Protein AF-B3RTL4-F1 (afdb_monomer)

Organism: Trichoplax adhaerens (NCBI:txid10228)

pLDDT: mean 71.18, std 15.46, range [40.0, 92.69]

Radius of gyration: 48.21 Å; Cα contacts (8 Å, |Δi|>4): 6; chains: 1; bounding box: 107×53×125 Å

Secondary structure (DSSP, 8-state):
----------------HHHHHHHSSPPPSS--HHHHHTS-PPPHHHHHHHHHHHHHTTHHHHHHHHHHHHHHHHHHHHHHHHHHHHHHHHHTTSSS---------TT--TTS-HHHHHHHHHHHHHHHHHHHHHHHHHHHHT--

Sequence (144 aa):
MTFKLFFGRIAMAWVNPIAAARSSAAPPSGPTIRDYLNRPRPTWDEVKEKLGKSKEGSHSLADWEKQQEENYKEDLRRHREEVLGKSKKSKKKKVSSSSQDSDSDPDSCDSFGRDKKFICHLFIFMYMFINYFKEKEKEKEEKD

Structure (mmCIF, N/CA/C/O backbone):
data_AF-B3RTL4-F1
#
_entry.id   AF-B3RTL4-F1
#
loop_
_atom_site.group_PDB
_atom_site.id
_atom_site.type_symbol
_atom_site.label_atom_id
_atom_site.label_alt_id
_atom_site.label_comp_id
_atom_site.label_asym_id
_atom_site.label_entity_id
_atom_site.label_seq_id
_atom_site.pdbx_PDB_ins_code
_atom_site.Cartn_x
_atom_site.Cartn_y
_atom_site.Cartn_z
_atom_site.occupancy
_atom_site.B_iso_or_equiv
_atom_site.auth_seq_id
_atom_site.auth_comp_id
_atom_site.auth_asym_id
_atom_site.auth_atom_id
_atom_site.pdbx_PDB_model_num
ATOM 1 N N . MET A 1 1 ? 62.624 15.571 -65.538 1.00 41.66 1 MET A N 1
ATOM 2 C CA . MET A 1 1 ? 62.780 15.998 -64.130 1.00 41.66 1 MET A CA 1
ATOM 3 C C . MET A 1 1 ? 61.776 15.239 -63.279 1.00 41.66 1 MET A C 1
ATOM 5 O O . MET A 1 1 ? 60.578 15.434 -63.420 1.00 41.66 1 MET A O 1
ATOM 9 N N . THR A 1 2 ? 62.263 14.295 -62.481 1.00 47.97 2 THR A N 1
ATOM 10 C CA . THR A 1 2 ? 61.476 13.427 -61.597 1.00 47.97 2 THR A CA 1
ATOM 11 C C . THR A 1 2 ? 61.127 14.162 -60.303 1.00 47.97 2 THR A C 1
ATOM 13 O O . THR A 1 2 ? 61.958 14.229 -59.400 1.00 47.97 2 THR A O 1
ATOM 16 N N . PHE A 1 3 ? 59.907 14.689 -60.178 1.00 46.03 3 PHE A N 1
ATOM 17 C CA . PHE A 1 3 ? 59.393 15.153 -58.886 1.00 46.03 3 PHE A CA 1
ATOM 18 C C . PHE A 1 3 ? 58.764 13.973 -58.144 1.00 46.03 3 PHE A C 1
ATOM 20 O O . PHE A 1 3 ? 57.583 13.660 -58.277 1.00 46.03 3 PHE A O 1
ATOM 27 N N . LYS A 1 4 ? 59.603 13.265 -57.386 1.00 53.97 4 LYS A N 1
ATOM 28 C CA . LYS A 1 4 ? 59.172 12.239 -56.438 1.00 53.97 4 LYS A CA 1
ATOM 29 C C . LYS A 1 4 ? 58.544 12.973 -55.251 1.00 53.97 4 LYS A C 1
ATOM 31 O O . LYS A 1 4 ? 59.253 13.469 -54.382 1.00 53.97 4 LYS A O 1
ATOM 36 N N . LEU A 1 5 ? 57.220 13.110 -55.269 1.00 54.97 5 LEU A N 1
ATOM 37 C CA . LEU A 1 5 ? 56.438 13.677 -54.173 1.00 54.97 5 LEU A CA 1
ATOM 38 C C . LEU A 1 5 ? 56.610 12.792 -52.936 1.00 54.97 5 LEU A C 1
ATOM 40 O O . LEU A 1 5 ? 55.963 11.758 -52.783 1.00 54.97 5 LEU A O 1
ATOM 44 N N . PHE A 1 6 ? 57.523 13.202 -52.063 1.00 56.03 6 PHE A N 1
ATOM 45 C CA . PHE A 1 6 ? 57.743 12.621 -50.748 1.00 56.03 6 PHE A CA 1
ATOM 46 C C . PHE A 1 6 ? 56.642 13.116 -49.799 1.00 56.03 6 PHE A C 1
ATOM 48 O O . PHE A 1 6 ? 56.905 13.803 -48.819 1.00 56.03 6 PHE A O 1
ATOM 55 N N . PHE A 1 7 ? 55.380 12.785 -50.088 1.00 54.44 7 PHE A N 1
ATOM 56 C CA . PHE A 1 7 ? 54.303 12.910 -49.104 1.00 54.44 7 PHE A CA 1
ATOM 57 C C . PHE A 1 7 ? 54.398 11.719 -48.145 1.00 54.44 7 PHE A C 1
ATOM 59 O O . PHE A 1 7 ? 53.603 10.779 -48.151 1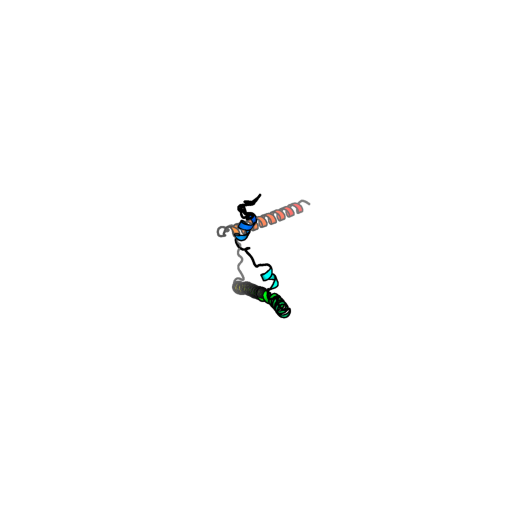.00 54.44 7 PHE A O 1
ATOM 66 N N . GLY A 1 8 ? 55.474 11.739 -47.356 1.00 54.75 8 GLY A N 1
ATOM 67 C CA . GLY A 1 8 ? 55.678 10.857 -46.226 1.00 54.75 8 GLY A CA 1
ATOM 68 C C . GLY A 1 8 ? 54.561 11.075 -45.214 1.00 54.75 8 GLY A C 1
ATOM 69 O O . GLY A 1 8 ? 54.423 12.156 -44.656 1.00 54.75 8 GLY A O 1
ATOM 70 N N . ARG A 1 9 ? 53.755 10.026 -45.047 1.00 60.16 9 ARG A N 1
ATOM 71 C CA . ARG A 1 9 ? 52.886 9.695 -43.909 1.00 60.16 9 ARG A CA 1
ATOM 72 C C . ARG A 1 9 ? 52.832 10.751 -42.798 1.00 60.16 9 ARG A C 1
ATOM 74 O O . ARG A 1 9 ? 53.637 10.724 -41.873 1.00 60.16 9 ARG A O 1
ATOM 81 N N . ILE A 1 10 ? 51.772 11.549 -42.802 1.00 56.16 10 ILE A N 1
ATOM 82 C CA . ILE A 1 10 ? 51.236 12.131 -41.568 1.00 56.16 10 ILE A CA 1
ATOM 83 C C . ILE A 1 10 ? 49.736 11.849 -41.528 1.00 56.16 10 ILE A C 1
ATOM 85 O O . ILE A 1 10 ? 48.905 12.740 -41.424 1.00 56.16 10 ILE A O 1
ATOM 89 N N . ALA A 1 11 ? 49.372 10.570 -41.612 1.00 56.22 11 ALA A N 1
ATOM 90 C CA . ALA A 1 11 ? 48.114 10.134 -41.029 1.00 56.22 11 ALA A CA 1
ATOM 91 C C . ALA A 1 11 ? 48.366 9.974 -39.525 1.00 56.22 11 ALA A C 1
ATOM 93 O O . ALA A 1 11 ? 48.447 8.862 -39.008 1.00 56.22 11 ALA A O 1
ATOM 94 N N . MET A 1 12 ? 48.558 11.101 -38.829 1.00 55.81 12 MET A N 1
ATOM 95 C CA . MET A 1 12 ? 48.234 11.145 -37.409 1.00 55.81 12 MET A CA 1
ATOM 96 C C . MET A 1 12 ? 46.776 10.734 -37.367 1.00 55.81 12 MET A C 1
ATO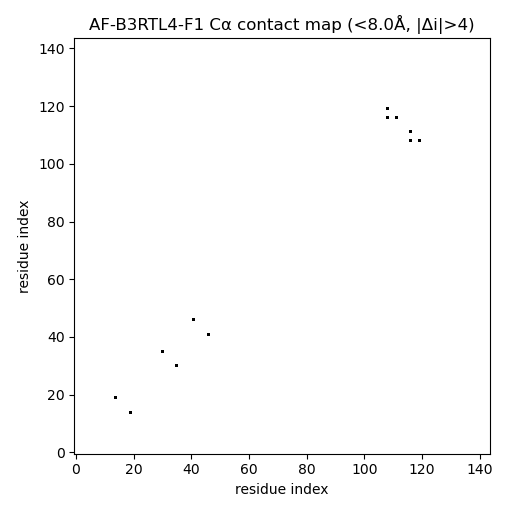M 98 O O . MET A 1 12 ? 45.930 11.454 -37.899 1.00 55.81 12 MET A O 1
ATOM 102 N N . ALA A 1 13 ? 46.503 9.526 -36.879 1.00 62.19 13 ALA A N 1
ATOM 103 C CA . ALA A 1 13 ? 45.145 9.065 -36.703 1.00 62.19 13 ALA A CA 1
ATOM 104 C C . ALA A 1 13 ? 44.470 10.116 -35.823 1.00 62.19 13 ALA A C 1
ATOM 106 O O . ALA A 1 13 ? 44.732 10.190 -34.623 1.00 62.19 13 ALA A O 1
ATOM 107 N N . TRP A 1 14 ? 43.681 10.991 -36.449 1.00 63.91 14 TRP A N 1
ATOM 108 C CA . TRP A 1 14 ? 42.862 11.990 -35.784 1.00 63.91 14 TRP A CA 1
ATOM 109 C C . TRP A 1 14 ? 41.724 11.218 -35.131 1.00 63.91 14 TRP A C 1
ATOM 111 O O . TRP A 1 14 ? 40.585 11.185 -35.592 1.00 63.91 14 TRP A O 1
ATOM 121 N N . VAL A 1 15 ? 42.080 10.454 -34.105 1.00 73.69 15 VAL A N 1
ATOM 122 C CA . VAL A 1 15 ? 41.127 9.742 -33.287 1.00 73.69 15 VAL A CA 1
ATOM 123 C C . VAL A 1 15 ? 40.480 10.826 -32.457 1.00 73.69 15 VAL A C 1
ATOM 125 O O . VAL A 1 15 ? 41.109 11.411 -31.580 1.00 73.69 15 VAL A O 1
ATOM 128 N N . ASN A 1 16 ? 39.232 11.141 -32.789 1.00 80.81 16 ASN A N 1
ATOM 129 C CA . ASN A 1 16 ? 38.449 12.080 -32.011 1.00 80.81 16 ASN A CA 1
ATOM 130 C C . ASN A 1 16 ? 38.429 11.580 -30.551 1.00 80.81 16 ASN A C 1
ATOM 132 O O . ASN A 1 16 ? 37.868 10.506 -30.304 1.00 80.81 16 ASN A O 1
ATOM 136 N N . PRO A 1 17 ? 39.011 12.313 -29.584 1.00 80.94 17 PRO A N 1
ATOM 137 C CA . PRO A 1 17 ? 39.099 11.854 -28.199 1.00 80.94 17 PRO A CA 1
ATOM 138 C C . PRO A 1 17 ? 37.710 11.634 -27.591 1.00 80.94 17 PRO A C 1
ATOM 140 O O . PRO A 1 17 ? 37.537 10.754 -26.755 1.00 80.94 17 PRO A O 1
ATOM 143 N N . ILE A 1 18 ? 36.691 12.353 -28.080 1.00 75.56 18 ILE A N 1
ATOM 144 C CA . ILE A 1 18 ? 35.290 12.153 -27.696 1.00 75.56 18 ILE A CA 1
ATOM 145 C C . ILE A 1 18 ? 34.776 10.798 -28.207 1.00 75.56 18 ILE A C 1
ATOM 147 O O . ILE A 1 18 ? 34.040 10.115 -27.500 1.00 75.56 18 ILE A O 1
ATOM 151 N N . ALA A 1 19 ? 35.166 10.372 -29.412 1.00 79.25 19 ALA A N 1
ATOM 152 C CA . ALA A 1 19 ? 34.798 9.059 -29.943 1.00 79.25 19 ALA A CA 1
ATOM 153 C C . ALA A 1 19 ? 35.523 7.924 -29.200 1.00 79.25 19 ALA A C 1
ATOM 155 O O . ALA A 1 19 ? 34.888 6.932 -28.847 1.00 79.25 19 ALA A O 1
ATOM 156 N N . ALA A 1 20 ? 36.812 8.101 -28.891 1.00 81.06 20 ALA A N 1
ATOM 157 C CA . ALA A 1 20 ? 37.583 7.143 -28.098 1.00 81.06 20 ALA A CA 1
ATOM 158 C C . ALA A 1 20 ? 37.009 6.989 -26.679 1.00 81.06 20 ALA A C 1
ATOM 160 O O . ALA A 1 20 ? 36.730 5.870 -26.253 1.00 81.06 20 ALA A O 1
ATOM 161 N N . ALA A 1 21 ? 36.719 8.101 -25.996 1.00 78.25 21 ALA A N 1
ATOM 162 C CA . ALA A 1 21 ? 36.124 8.093 -24.661 1.00 78.25 21 ALA A CA 1
ATOM 163 C C . ALA A 1 21 ? 34.714 7.479 -24.637 1.00 78.25 21 ALA A C 1
ATOM 165 O O . ALA A 1 21 ? 34.360 6.799 -23.682 1.00 78.25 21 ALA A O 1
ATOM 166 N N . ARG A 1 22 ? 33.904 7.674 -25.691 1.00 75.44 22 ARG A N 1
ATOM 167 C CA . ARG A 1 22 ? 32.580 7.032 -25.820 1.00 75.44 22 ARG A CA 1
ATOM 168 C C . ARG A 1 22 ? 32.676 5.538 -26.116 1.00 75.44 22 ARG A C 1
ATOM 170 O O . ARG A 1 22 ? 31.814 4.794 -25.669 1.00 75.44 22 ARG A O 1
ATOM 177 N N . SER A 1 23 ? 33.710 5.098 -26.834 1.00 76.31 23 SER A N 1
ATOM 178 C CA . SER A 1 23 ? 33.964 3.669 -27.063 1.00 76.31 23 SER A CA 1
ATOM 179 C C . SER A 1 23 ? 34.487 2.946 -25.818 1.00 76.31 23 SER A C 1
ATOM 181 O O . SER A 1 23 ? 34.218 1.761 -25.653 1.00 76.31 23 SER A O 1
ATOM 183 N N . SER A 1 24 ? 35.183 3.661 -24.926 1.00 75.19 24 SER A N 1
ATOM 184 C CA . SER A 1 24 ? 35.624 3.149 -23.624 1.00 75.19 24 SER A CA 1
ATOM 185 C C . SER A 1 24 ? 34.636 3.437 -22.487 1.00 75.19 24 SER A C 1
ATOM 187 O O . SER A 1 24 ? 34.928 3.108 -21.338 1.00 75.19 24 SER A O 1
ATOM 189 N N . ALA A 1 25 ? 33.511 4.108 -22.763 1.00 76.69 25 ALA A N 1
ATOM 190 C CA . ALA A 1 25 ? 32.521 4.439 -21.747 1.00 76.69 25 ALA A CA 1
ATOM 191 C C . ALA A 1 25 ? 31.826 3.165 -21.255 1.00 76.69 25 ALA A C 1
ATOM 193 O O . ALA A 1 25 ? 31.561 2.248 -22.034 1.00 76.69 25 ALA A O 1
ATOM 194 N N . ALA A 1 26 ? 31.515 3.125 -19.957 1.00 76.31 26 ALA A N 1
ATOM 195 C CA . ALA A 1 26 ? 30.736 2.040 -19.376 1.00 76.31 26 ALA A CA 1
ATOM 196 C C . ALA A 1 26 ? 29.417 1.864 -20.156 1.00 76.31 26 ALA A C 1
ATOM 198 O O . ALA A 1 26 ? 28.803 2.868 -20.541 1.00 76.31 26 ALA A O 1
ATOM 199 N N . PRO A 1 27 ? 28.979 0.616 -20.412 1.00 78.50 27 PRO A N 1
ATOM 200 C CA . PRO A 1 27 ? 27.735 0.372 -21.128 1.00 78.50 27 PRO A CA 1
ATOM 201 C C . PRO A 1 27 ? 26.569 1.080 -20.419 1.00 78.50 27 PRO A C 1
ATOM 203 O O . PRO A 1 27 ? 26.592 1.210 -19.190 1.00 78.50 27 PRO A O 1
ATOM 206 N N . PRO A 1 28 ? 25.559 1.562 -21.169 1.00 75.88 28 PRO A N 1
ATOM 207 C CA . PRO A 1 28 ? 24.423 2.257 -20.580 1.00 75.88 28 PRO A CA 1
ATOM 208 C C . PRO A 1 28 ? 23.779 1.368 -19.515 1.00 75.88 28 PRO A C 1
ATOM 210 O O . PRO A 1 28 ? 23.415 0.224 -19.784 1.00 75.88 28 PRO A O 1
ATOM 213 N N . SER A 1 29 ? 23.661 1.896 -18.297 1.00 76.88 29 SER A N 1
ATOM 214 C CA . SER A 1 29 ? 22.992 1.202 -17.202 1.00 76.88 29 SER A CA 1
ATOM 215 C C . SER A 1 29 ? 21.489 1.231 -17.461 1.00 76.88 29 SER A C 1
ATOM 217 O O . SER A 1 29 ? 20.820 2.236 -17.222 1.00 76.88 29 SER A O 1
ATOM 2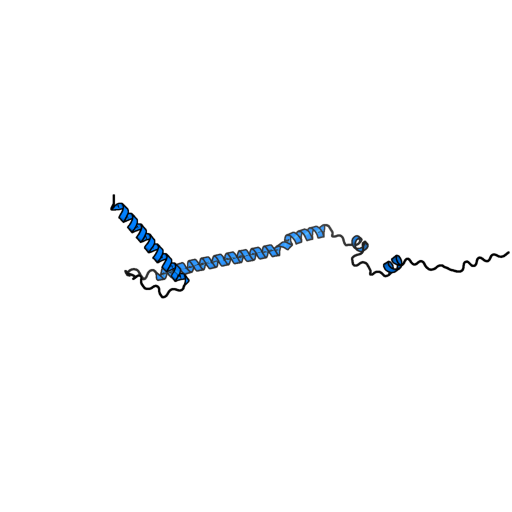19 N N . GLY A 1 30 ? 20.971 0.151 -18.041 1.00 85.62 30 GLY A N 1
ATOM 220 C CA . GLY A 1 30 ? 19.547 -0.034 -18.277 1.00 85.62 30 GLY A CA 1
ATOM 221 C C . GLY A 1 30 ? 19.247 -0.896 -19.504 1.00 85.62 30 GLY A C 1
ATOM 222 O O . GLY A 1 30 ? 20.130 -1.136 -20.328 1.00 85.62 30 GLY A O 1
ATOM 223 N N . PRO A 1 31 ? 17.993 -1.358 -19.644 1.00 85.56 31 PRO A N 1
ATOM 224 C CA . PRO A 1 31 ? 17.566 -2.099 -20.822 1.00 85.56 31 PRO A CA 1
ATOM 225 C C . PRO A 1 31 ? 17.774 -1.252 -22.078 1.00 85.56 31 PRO A C 1
ATOM 227 O O . PRO A 1 31 ? 17.372 -0.085 -22.125 1.00 85.56 31 PRO A O 1
ATOM 230 N N . THR A 1 32 ? 18.396 -1.833 -23.099 1.00 86.19 32 THR A N 1
ATOM 231 C CA . THR A 1 32 ? 18.588 -1.154 -24.380 1.00 86.19 32 THR A CA 1
ATOM 232 C C . THR A 1 32 ? 17.242 -0.909 -25.056 1.00 86.19 32 THR A C 1
ATOM 234 O O . THR A 1 32 ? 16.246 -1.578 -24.783 1.00 86.19 32 THR A O 1
ATOM 237 N N . ILE A 1 33 ? 17.191 0.038 -25.993 1.00 86.38 33 ILE A N 1
ATOM 238 C CA . ILE A 1 33 ? 15.984 0.312 -26.783 1.00 86.38 33 ILE A CA 1
ATOM 239 C C . ILE A 1 33 ? 15.436 -0.970 -27.435 1.00 86.38 33 ILE A C 1
ATOM 241 O O . ILE A 1 33 ? 14.227 -1.179 -27.486 1.00 86.38 33 ILE A O 1
ATOM 245 N N . ARG A 1 34 ? 16.323 -1.885 -27.850 1.00 88.12 34 ARG A N 1
ATOM 246 C CA . ARG A 1 34 ? 15.935 -3.189 -28.406 1.00 88.12 34 ARG A CA 1
ATOM 247 C C . ARG A 1 34 ? 15.238 -4.091 -27.387 1.00 88.12 34 ARG A C 1
ATOM 249 O O . ARG A 1 34 ? 14.327 -4.822 -27.767 1.00 88.12 34 ARG A O 1
ATOM 256 N N . ASP A 1 35 ? 15.588 -3.979 -26.111 1.00 88.00 35 ASP A N 1
ATOM 257 C CA . ASP A 1 35 ? 14.974 -4.749 -25.028 1.00 88.00 35 ASP A CA 1
ATOM 258 C C . ASP A 1 35 ? 13.532 -4.315 -24.781 1.00 88.00 35 ASP A C 1
ATOM 260 O O . ASP A 1 35 ? 12.734 -5.114 -24.309 1.00 88.00 35 ASP A O 1
ATOM 264 N N . TYR A 1 36 ? 13.167 -3.070 -25.107 1.00 85.75 36 TYR A N 1
ATOM 265 C CA . TYR A 1 36 ? 11.780 -2.602 -25.049 1.00 85.75 36 TYR A CA 1
ATOM 266 C C . TYR A 1 36 ? 10.943 -3.095 -26.228 1.00 85.75 36 TYR A C 1
ATOM 268 O O . TYR A 1 36 ? 9.765 -3.405 -26.049 1.00 85.75 36 TYR A O 1
ATOM 276 N N . LEU A 1 37 ? 11.543 -3.206 -27.415 1.00 88.44 37 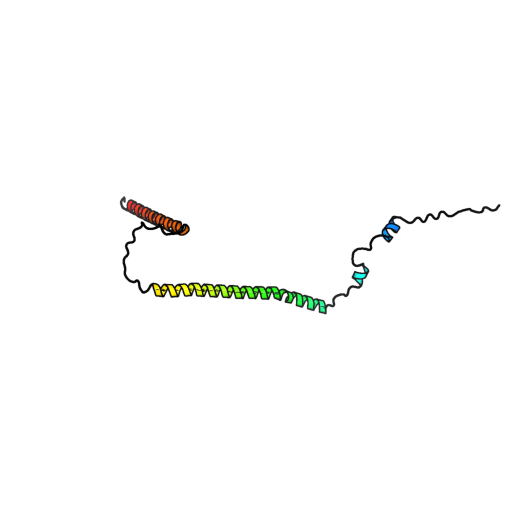LEU A N 1
ATOM 277 C CA . LEU A 1 37 ? 10.849 -3.719 -28.598 1.00 88.44 37 LEU A CA 1
ATOM 278 C C . LEU A 1 37 ? 10.557 -5.221 -28.490 1.00 88.44 37 LEU A C 1
ATOM 280 O O . LEU A 1 37 ? 9.500 -5.659 -28.938 1.00 88.44 37 LEU A O 1
ATOM 284 N N . ASN A 1 38 ? 11.456 -5.983 -27.861 1.00 89.38 38 ASN A N 1
ATOM 285 C CA . ASN A 1 38 ? 11.370 -7.442 -27.758 1.00 89.38 38 ASN A CA 1
ATOM 286 C C . ASN A 1 38 ? 10.654 -7.947 -26.495 1.00 89.38 38 ASN A C 1
ATOM 288 O O . ASN A 1 38 ? 10.709 -9.139 -26.193 1.00 89.38 38 ASN A O 1
ATOM 292 N N . ARG A 1 39 ? 9.999 -7.074 -25.720 1.00 88.31 39 ARG A N 1
ATOM 293 C CA . ARG A 1 39 ? 9.302 -7.517 -24.504 1.00 88.31 39 ARG A CA 1
ATOM 294 C C . ARG A 1 39 ? 8.137 -8.436 -24.864 1.00 88.31 39 ARG A C 1
ATOM 296 O O . ARG A 1 39 ? 7.394 -8.109 -25.795 1.00 88.31 39 ARG A O 1
ATOM 303 N N . PRO A 1 40 ? 7.901 -9.515 -24.097 1.00 84.56 40 PRO A N 1
ATOM 304 C CA . PRO A 1 40 ? 6.649 -10.243 -24.199 1.00 84.56 40 PRO A CA 1
ATOM 305 C C . PRO A 1 40 ? 5.526 -9.275 -23.819 1.00 84.56 40 PRO A C 1
ATOM 307 O O . PRO A 1 40 ? 5.421 -8.819 -22.678 1.00 84.56 40 PRO A O 1
ATOM 310 N N . ARG A 1 41 ? 4.734 -8.877 -24.815 1.00 87.25 41 ARG A N 1
ATOM 311 C CA . ARG A 1 41 ? 3.547 -8.055 -24.590 1.00 87.25 41 ARG A CA 1
ATOM 312 C C . ARG A 1 41 ? 2.520 -8.950 -23.896 1.00 87.25 41 ARG A C 1
ATOM 314 O O . ARG A 1 41 ? 2.282 -10.044 -24.404 1.00 87.25 41 ARG A O 1
ATOM 321 N N . PRO A 1 42 ? 1.927 -8.526 -22.769 1.00 82.44 42 PRO A N 1
ATOM 322 C CA . PRO A 1 42 ? 0.905 -9.327 -22.120 1.00 82.44 42 PRO A CA 1
ATOM 323 C C . PRO A 1 42 ? -0.277 -9.491 -23.072 1.00 82.44 42 PRO A C 1
ATOM 325 O O . PRO A 1 42 ? -0.703 -8.535 -23.730 1.00 82.44 42 PRO A O 1
ATOM 328 N N . THR A 1 43 ? -0.789 -10.710 -23.159 1.00 88.75 43 THR A N 1
ATOM 329 C CA . THR A 1 43 ? -1.994 -10.992 -23.934 1.00 88.75 43 THR A CA 1
ATOM 330 C C . THR A 1 43 ? -3.210 -10.384 -23.230 1.00 88.75 43 THR A C 1
ATOM 332 O O . THR A 1 43 ? -3.216 -10.182 -22.013 1.00 88.75 43 THR A O 1
ATOM 335 N N . TRP A 1 44 ? -4.263 -10.055 -23.981 1.00 84.31 44 TRP A N 1
ATOM 336 C CA . TRP A 1 44 ? -5.476 -9.459 -23.403 1.00 84.31 44 TRP A CA 1
ATOM 337 C C . TRP A 1 44 ? -6.130 -10.363 -22.343 1.00 84.31 44 TRP A C 1
ATOM 339 O O . TRP A 1 44 ? -6.766 -9.873 -21.409 1.00 84.31 44 TRP A O 1
ATOM 349 N N . ASP A 1 45 ? -5.932 -11.675 -22.450 1.00 84.56 45 ASP A N 1
ATOM 350 C CA . ASP A 1 45 ? -6.451 -12.658 -21.502 1.00 84.56 45 ASP A CA 1
ATOM 351 C C . ASP A 1 45 ? -5.701 -12.628 -20.166 1.00 84.56 45 ASP A C 1
ATOM 353 O O . ASP A 1 45 ? -6.342 -12.549 -19.119 1.00 84.56 45 ASP A O 1
ATOM 357 N N . GLU A 1 46 ? -4.371 -12.519 -20.183 1.00 82.38 46 GLU A N 1
ATOM 358 C CA . GLU A 1 46 ? -3.573 -12.303 -18.968 1.00 82.38 46 GLU A CA 1
ATOM 359 C C . GLU A 1 46 ? -3.871 -10.952 -18.305 1.00 82.38 46 GLU A C 1
ATOM 361 O O . GLU A 1 46 ? -3.842 -10.832 -17.080 1.00 82.38 46 GLU A O 1
ATOM 366 N N . VAL A 1 47 ? -4.162 -9.910 -19.093 1.00 84.56 47 VAL A N 1
ATOM 367 C CA . VAL A 1 47 ? -4.541 -8.590 -18.560 1.00 84.56 47 VAL A CA 1
ATOM 368 C C . VAL A 1 47 ? -5.887 -8.664 -17.843 1.00 84.56 47 VAL A C 1
ATOM 370 O O . VAL A 1 47 ? -6.014 -8.150 -16.733 1.00 84.56 47 VAL A O 1
ATOM 373 N N . LYS A 1 48 ? -6.882 -9.341 -18.427 1.00 83.62 48 LYS A N 1
ATOM 374 C CA . LYS A 1 48 ? -8.187 -9.557 -17.782 1.00 83.62 48 LYS A CA 1
ATOM 375 C C . LYS A 1 48 ? -8.058 -10.396 -16.517 1.00 83.62 48 LYS A C 1
ATOM 377 O O . LYS A 1 48 ? -8.662 -10.049 -15.506 1.00 83.62 48 LYS A O 1
ATOM 382 N N . GLU A 1 49 ? -7.235 -11.439 -16.547 1.00 82.06 49 GLU A N 1
ATOM 383 C CA . GLU A 1 49 ? -6.953 -12.259 -15.372 1.00 82.06 49 GLU A CA 1
ATOM 384 C C . GLU A 1 49 ? -6.256 -11.442 -14.275 1.00 82.06 49 GLU A C 1
ATOM 386 O O . GLU A 1 49 ? -6.618 -11.547 -13.110 1.00 82.06 49 GLU A O 1
ATOM 391 N N . LYS A 1 50 ? -5.317 -10.554 -14.626 1.00 76.38 50 LYS A N 1
ATOM 392 C CA . LYS A 1 50 ? -4.679 -9.634 -13.670 1.00 76.38 50 LY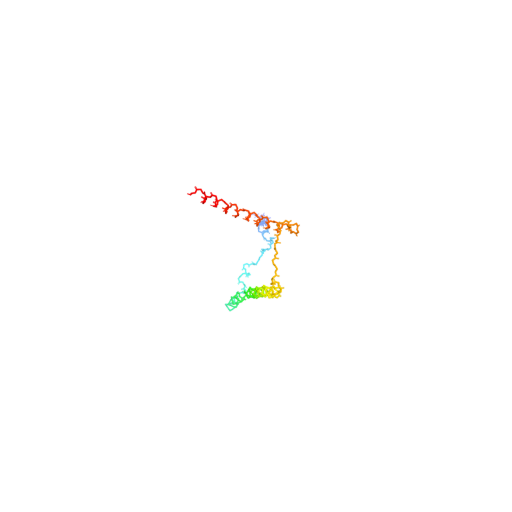S A CA 1
ATOM 393 C C . LYS A 1 50 ? -5.635 -8.584 -13.120 1.00 76.38 50 LYS A C 1
ATOM 395 O O . LYS A 1 50 ? -5.533 -8.260 -11.943 1.00 76.38 50 LYS A O 1
ATOM 400 N N . LEU A 1 51 ? -6.577 -8.071 -13.913 1.00 74.19 51 LEU A N 1
ATOM 401 C CA . LEU A 1 51 ? -7.646 -7.213 -13.393 1.00 74.19 51 LEU A CA 1
ATOM 402 C C . LEU A 1 51 ? -8.601 -7.991 -12.479 1.00 74.19 51 LEU A C 1
ATOM 404 O O . LEU A 1 51 ? -9.041 -7.437 -11.479 1.00 74.19 51 LEU A O 1
ATOM 408 N N . GLY A 1 52 ? -8.897 -9.257 -12.787 1.00 70.75 52 GLY A N 1
ATOM 409 C CA . GLY A 1 52 ? -9.659 -10.159 -11.918 1.00 70.75 52 GLY A CA 1
ATOM 410 C C . GLY A 1 52 ? -8.942 -10.393 -10.591 1.00 70.75 52 GLY A C 1
ATOM 411 O O . GLY A 1 52 ? -9.482 -10.078 -9.541 1.00 70.75 52 GLY A O 1
ATOM 412 N N . LYS A 1 53 ? -7.665 -10.776 -10.645 1.00 69.94 53 LYS A N 1
ATOM 413 C CA . LYS A 1 53 ? -6.780 -10.940 -9.484 1.00 69.94 53 LYS A CA 1
ATOM 414 C C . LYS A 1 53 ? -6.483 -9.642 -8.745 1.00 69.94 53 LYS A C 1
ATOM 416 O O . LYS A 1 53 ? -6.164 -9.696 -7.574 1.00 69.94 53 LYS A O 1
ATOM 421 N N . SER A 1 54 ? -6.553 -8.476 -9.384 1.00 61.78 54 SER A N 1
ATOM 422 C CA . SER A 1 54 ? -6.447 -7.183 -8.695 1.00 61.78 54 SER A CA 1
ATOM 423 C C . SER A 1 54 ? -7.753 -6.815 -7.999 1.00 61.78 54 SER A C 1
ATOM 425 O O . SER A 1 54 ? -7.709 -6.148 -6.971 1.00 61.78 54 SER A O 1
ATOM 427 N N . LYS A 1 55 ? -8.898 -7.241 -8.545 1.00 64.12 55 LYS A N 1
ATOM 428 C CA . LYS A 1 55 ? -10.205 -7.134 -7.886 1.00 64.12 55 LYS A CA 1
ATOM 429 C C . LYS A 1 55 ? -10.329 -8.132 -6.728 1.00 64.12 55 LYS A C 1
ATOM 431 O O . LYS A 1 55 ? -10.872 -7.778 -5.693 1.00 64.12 55 LYS A O 1
ATOM 436 N N . GLU A 1 56 ? -9.774 -9.336 -6.867 1.00 63.38 56 GLU A N 1
ATOM 437 C CA . GLU A 1 56 ? -9.680 -10.352 -5.805 1.00 63.38 56 GLU A CA 1
ATOM 438 C C . GLU A 1 56 ? -8.484 -10.137 -4.865 1.00 63.38 56 GLU A C 1
ATOM 440 O O . GLU A 1 56 ? -8.492 -10.596 -3.733 1.00 63.38 56 GLU A O 1
ATOM 445 N N . GLY A 1 57 ? -7.456 -9.394 -5.271 1.00 55.88 57 GLY A N 1
ATOM 446 C CA . GLY A 1 57 ? -6.247 -9.136 -4.478 1.00 55.88 57 GLY A CA 1
ATOM 447 C C . GLY A 1 57 ? -6.509 -8.277 -3.242 1.00 55.88 57 GLY A C 1
ATOM 448 O O . GLY A 1 57 ? -5.675 -8.210 -2.344 1.00 55.88 57 GLY A O 1
ATOM 449 N N . SER A 1 58 ? -7.692 -7.663 -3.162 1.00 56.06 58 SER A N 1
ATOM 450 C CA . SER A 1 58 ? -8.205 -6.984 -1.970 1.00 56.06 58 SER A CA 1
ATOM 451 C C . SER A 1 58 ? -8.886 -7.935 -0.970 1.00 56.06 58 SER A C 1
ATOM 453 O O . SER A 1 58 ? -9.433 -7.465 0.021 1.00 56.06 58 SER A O 1
ATOM 455 N N . HIS A 1 59 ? -8.860 -9.258 -1.182 1.00 61.97 59 HIS A N 1
ATOM 456 C CA . HIS A 1 59 ? -9.464 -10.243 -0.269 1.00 61.97 59 HIS A CA 1
ATOM 457 C C . HIS A 1 59 ? -8.801 -10.237 1.119 1.00 61.97 59 HIS A C 1
ATOM 459 O O . HIS A 1 59 ? -9.479 -10.391 2.125 1.00 61.97 59 HIS A O 1
ATOM 465 N N . SER A 1 60 ? -7.496 -9.938 1.196 1.00 67.38 60 SER A N 1
ATOM 466 C CA . SER A 1 60 ? -6.780 -9.786 2.473 1.00 67.38 60 SER A CA 1
ATOM 467 C C . SER A 1 60 ? -7.315 -8.639 3.334 1.00 67.38 60 SER A C 1
ATOM 469 O O . SER A 1 60 ? -7.214 -8.718 4.557 1.00 67.38 60 SER A O 1
ATOM 471 N N . LEU A 1 61 ? -7.835 -7.571 2.720 1.00 65.69 61 LEU A N 1
ATOM 472 C CA . LEU A 1 61 ? -8.420 -6.454 3.460 1.00 65.69 61 LEU A CA 1
ATOM 473 C C . LEU A 1 61 ? -9.825 -6.828 3.942 1.00 65.69 61 LEU A C 1
ATOM 475 O O . LEU A 1 61 ? -10.141 -6.615 5.105 1.00 65.69 61 LEU A O 1
ATOM 479 N N . ALA A 1 62 ? -10.616 -7.469 3.078 1.00 76.56 62 ALA A N 1
ATOM 480 C CA . ALA A 1 62 ? -11.965 -7.928 3.399 1.00 76.56 62 ALA A CA 1
ATOM 481 C C . ALA A 1 62 ? -11.982 -9.000 4.510 1.00 76.56 62 ALA A C 1
ATOM 483 O O . ALA A 1 62 ? -12.816 -8.942 5.413 1.00 76.56 62 ALA A O 1
ATOM 484 N N . ASP A 1 63 ? -11.037 -9.946 4.494 1.00 78.06 63 ASP A N 1
ATOM 485 C CA . ASP A 1 63 ? -10.878 -10.944 5.560 1.00 78.06 63 ASP A CA 1
ATOM 486 C C . ASP A 1 63 ? -10.464 -10.303 6.890 1.00 78.06 63 ASP A C 1
ATOM 488 O O . ASP A 1 63 ? -10.951 -10.696 7.952 1.00 78.06 63 ASP A O 1
ATOM 492 N N . TRP A 1 64 ? -9.579 -9.300 6.844 1.00 77.62 64 TRP A N 1
ATOM 493 C CA . TRP A 1 64 ? -9.158 -8.565 8.034 1.00 77.62 64 TRP A CA 1
ATOM 494 C C . TRP A 1 64 ? -10.307 -7.730 8.609 1.00 77.62 64 TRP A C 1
ATOM 496 O O . TRP A 1 64 ? -10.554 -7.789 9.811 1.00 77.62 64 TRP A O 1
ATOM 506 N N . GLU A 1 65 ? -11.057 -7.018 7.765 1.00 78.25 65 GLU A N 1
ATOM 507 C CA . GLU A 1 65 ? -12.252 -6.261 8.160 1.00 78.25 65 GLU A CA 1
ATOM 508 C C . GLU A 1 65 ? -13.290 -7.168 8.831 1.00 78.25 65 GLU A C 1
ATOM 510 O O . GLU A 1 65 ? -13.787 -6.846 9.911 1.00 78.25 65 GLU A O 1
ATOM 515 N N . LYS A 1 66 ? -13.542 -8.351 8.260 1.00 82.81 66 LYS A N 1
ATOM 516 C CA . LYS A 1 66 ? -14.451 -9.344 8.839 1.00 82.81 66 LYS A CA 1
ATOM 517 C C . LYS A 1 66 ? -13.953 -9.882 10.185 1.00 82.81 66 LYS A C 1
ATOM 519 O O . LYS A 1 66 ? -14.736 -9.993 11.127 1.00 82.81 66 LYS A O 1
ATOM 524 N N . GLN A 1 67 ? -12.657 -10.178 10.310 1.00 86.94 67 GLN A N 1
ATOM 525 C CA . GLN A 1 67 ? -12.065 -10.630 11.574 1.00 86.94 67 GLN A CA 1
ATOM 526 C C . GLN A 1 67 ? -12.188 -9.563 12.672 1.00 86.94 67 GLN A C 1
ATOM 528 O O . GLN A 1 67 ? -12.482 -9.885 13.824 1.00 86.94 67 GLN A O 1
ATOM 533 N N . GLN A 1 68 ? -11.995 -8.287 12.330 1.00 87.25 68 GLN A N 1
ATOM 534 C CA . GLN A 1 68 ? -12.193 -7.195 13.280 1.00 87.25 68 GLN A CA 1
ATOM 535 C C . GLN A 1 68 ? -13.664 -7.058 13.679 1.00 87.25 68 GLN A C 1
ATOM 537 O O . GLN A 1 68 ? -13.960 -6.916 14.864 1.00 87.25 68 GLN A O 1
ATOM 542 N N . GLU A 1 69 ? -14.594 -7.152 12.729 1.00 86.94 69 GLU A N 1
ATOM 543 C CA . GLU A 1 69 ? -16.031 -7.092 13.009 1.00 86.94 69 GLU A CA 1
ATOM 54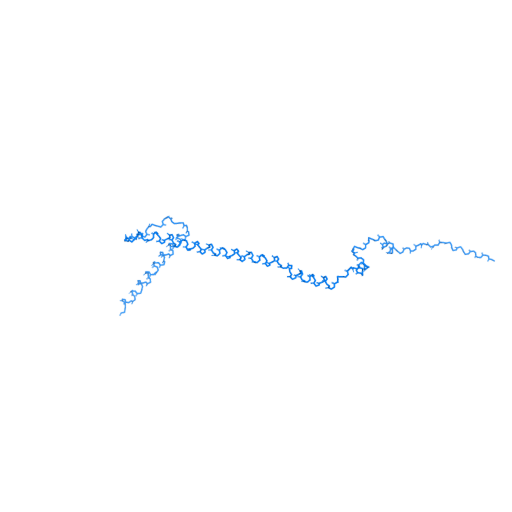4 C C . GLU A 1 69 ? -16.479 -8.201 13.975 1.00 86.94 69 GLU A C 1
ATOM 546 O O . GLU A 1 69 ? -17.206 -7.945 14.942 1.00 86.94 69 GLU A O 1
ATOM 551 N N . GLU A 1 70 ? -16.005 -9.428 13.757 1.00 89.00 70 GLU A N 1
ATOM 552 C CA . GLU A 1 70 ? -16.281 -10.570 14.629 1.00 89.00 70 GLU A CA 1
ATOM 553 C C . GLU A 1 70 ? -15.725 -10.353 16.047 1.00 89.00 70 GLU A C 1
ATOM 555 O O . GLU A 1 70 ? -16.456 -10.558 17.024 1.00 89.00 70 GLU A O 1
ATOM 560 N N . ASN A 1 71 ? -14.494 -9.846 16.170 1.00 88.75 71 ASN A N 1
ATOM 561 C CA . ASN A 1 71 ? -13.875 -9.523 17.460 1.00 88.75 71 ASN A CA 1
ATOM 562 C C . ASN A 1 71 ? -14.647 -8.425 18.212 1.00 88.75 71 ASN A C 1
ATOM 564 O O . ASN A 1 71 ? -14.975 -8.586 19.388 1.00 88.75 71 ASN A O 1
ATOM 568 N N . TYR A 1 72 ? -15.019 -7.337 17.531 1.00 91.06 72 TYR A N 1
ATOM 569 C CA . TYR A 1 72 ? -15.806 -6.250 18.126 1.00 91.06 72 TYR A CA 1
ATOM 570 C C . TYR A 1 72 ? -17.178 -6.730 18.606 1.00 91.06 72 TYR A C 1
ATOM 572 O O . TYR A 1 72 ? -17.654 -6.337 19.677 1.00 91.06 72 TYR A O 1
ATOM 580 N N . LYS A 1 73 ? -17.828 -7.602 17.830 1.00 92.69 73 LYS A N 1
ATOM 581 C CA . LYS A 1 73 ? -19.111 -8.204 18.200 1.00 92.69 73 LYS A CA 1
ATOM 582 C C . LYS A 1 73 ? -18.973 -9.105 19.424 1.00 92.69 73 LYS A C 1
ATOM 584 O O . LYS A 1 73 ? -19.861 -9.099 20.285 1.00 92.69 73 LYS A O 1
ATOM 589 N N . GLU A 1 74 ? -17.882 -9.859 19.519 1.00 92.12 74 GLU A N 1
ATOM 590 C CA . GLU A 1 74 ? -17.598 -10.692 20.682 1.00 92.12 74 GLU A CA 1
ATOM 591 C C . GLU A 1 74 ? -17.335 -9.851 21.939 1.00 92.12 74 GLU A C 1
ATOM 593 O O . GLU A 1 74 ? -17.921 -10.137 22.986 1.00 92.12 74 GLU A O 1
ATOM 598 N N . ASP A 1 75 ? -16.548 -8.782 21.840 1.00 89.75 75 ASP A N 1
ATOM 599 C CA . ASP A 1 75 ? -16.261 -7.895 22.971 1.00 89.75 75 ASP A CA 1
ATOM 600 C C . ASP A 1 75 ? -17.514 -7.155 23.459 1.00 89.75 75 ASP A C 1
ATOM 602 O O . ASP A 1 75 ? -17.782 -7.099 24.663 1.00 89.75 75 ASP A O 1
ATOM 606 N N . LEU A 1 76 ? -18.368 -6.685 22.542 1.00 90.25 76 LEU A N 1
ATOM 607 C CA . LEU A 1 76 ? -19.684 -6.132 22.882 1.00 90.25 76 LEU A CA 1
ATOM 608 C C . LEU A 1 76 ? -20.574 -7.157 23.595 1.00 90.25 76 LEU A C 1
ATOM 610 O O . LEU A 1 76 ? -21.299 -6.804 24.531 1.00 90.25 76 LEU A O 1
ATOM 614 N N . ARG A 1 77 ? -20.538 -8.426 23.168 1.00 87.19 77 ARG A N 1
ATOM 615 C CA . ARG A 1 77 ? -21.281 -9.513 23.820 1.00 87.19 77 ARG A CA 1
ATOM 616 C C . ARG A 1 77 ? -20.746 -9.770 25.231 1.00 87.19 77 ARG A C 1
ATOM 618 O O . ARG A 1 77 ? -21.544 -9.778 26.166 1.00 87.19 77 ARG A O 1
ATOM 625 N N . ARG A 1 78 ? -19.427 -9.908 25.401 1.00 89.62 78 ARG A N 1
ATOM 626 C CA . ARG A 1 78 ? -18.776 -10.108 26.710 1.00 89.62 78 ARG A CA 1
ATOM 627 C C . ARG A 1 78 ? -19.096 -8.966 27.674 1.00 89.62 78 ARG A C 1
ATOM 629 O O . ARG A 1 78 ? -19.500 -9.216 28.805 1.00 89.62 78 ARG A O 1
ATOM 636 N N . HIS A 1 79 ? -19.017 -7.719 27.212 1.00 91.69 79 HIS A N 1
ATOM 637 C CA . HIS A 1 79 ? -19.337 -6.552 28.032 1.00 91.69 79 HIS A CA 1
ATOM 638 C C . HIS A 1 79 ? -20.817 -6.521 28.452 1.00 91.69 79 HIS A C 1
ATOM 640 O O . HIS A 1 79 ? -21.140 -6.244 29.609 1.00 91.69 79 HIS A O 1
ATOM 646 N N . ARG A 1 80 ? -21.742 -6.873 27.544 1.00 90.44 80 ARG A N 1
ATOM 647 C CA . ARG A 1 80 ? -23.174 -7.011 27.872 1.00 90.44 80 ARG A CA 1
ATOM 648 C C . ARG A 1 80 ? -23.415 -8.087 28.929 1.00 90.44 80 ARG A C 1
ATOM 650 O O . ARG A 1 80 ? -24.172 -7.851 29.871 1.00 90.44 80 ARG A O 1
ATOM 657 N N . GLU A 1 81 ? -22.776 -9.245 28.799 1.00 84.31 81 GLU A N 1
ATOM 658 C CA . GLU A 1 81 ? -22.881 -10.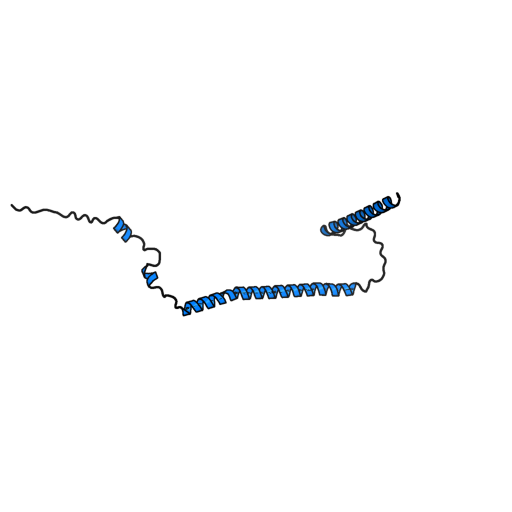333 29.775 1.00 84.31 81 GLU A CA 1
ATOM 659 C C . GLU A 1 81 ? -22.286 -9.956 31.133 1.00 84.31 81 GLU A C 1
ATOM 661 O O . GLU A 1 81 ? -22.884 -10.261 32.164 1.00 84.31 81 GLU A O 1
ATOM 666 N N . GLU A 1 82 ? -21.168 -9.234 31.164 1.00 86.12 82 GLU A N 1
ATOM 667 C CA . GLU A 1 82 ? -20.549 -8.768 32.403 1.00 86.12 82 GLU A CA 1
ATOM 668 C C . GLU A 1 82 ? -21.441 -7.756 33.141 1.00 86.12 82 GLU A C 1
ATOM 670 O O . GLU A 1 82 ? -21.672 -7.885 34.348 1.00 86.12 82 GLU A O 1
ATOM 675 N N . VAL A 1 83 ? -22.004 -6.777 32.426 1.00 82.38 83 VAL A N 1
ATOM 676 C CA . VAL A 1 83 ? -22.938 -5.784 32.987 1.00 82.38 83 VAL A CA 1
ATOM 677 C C . VAL A 1 83 ? -24.207 -6.464 33.518 1.00 82.38 83 VAL A C 1
ATOM 679 O O . VAL A 1 83 ? -24.637 -6.205 34.649 1.00 82.38 83 VAL A O 1
ATOM 682 N N . LEU A 1 84 ? -24.786 -7.397 32.755 1.00 72.94 84 LEU A N 1
ATOM 683 C CA . LEU A 1 84 ? -25.966 -8.155 33.181 1.00 72.94 84 LEU A CA 1
ATOM 684 C C . LEU A 1 84 ? -25.650 -9.126 34.332 1.00 72.94 84 LEU A C 1
ATOM 686 O O . LEU A 1 84 ? -26.460 -9.264 35.253 1.00 72.94 84 LEU A O 1
ATOM 690 N N . GLY A 1 85 ? -24.474 -9.751 34.346 1.00 72.44 85 GLY A N 1
ATOM 691 C CA . GLY A 1 85 ? -24.002 -10.631 35.418 1.00 72.44 85 GLY A CA 1
ATOM 692 C C . GLY A 1 85 ? -23.790 -9.888 36.740 1.00 72.44 85 GLY A C 1
ATOM 693 O O . GLY A 1 85 ? -24.231 -10.353 37.797 1.00 72.44 85 GLY A O 1
ATOM 694 N N . LYS A 1 86 ? -23.219 -8.677 36.682 1.00 63.19 86 LYS A N 1
ATOM 695 C CA . LYS A 1 86 ? -23.097 -7.762 37.831 1.00 63.19 86 LYS A CA 1
ATOM 696 C C . LYS A 1 86 ? -24.471 -7.365 38.389 1.00 63.19 86 LYS A C 1
ATOM 698 O O . LYS A 1 86 ? -24.637 -7.317 39.609 1.00 63.19 86 LYS A O 1
ATOM 703 N N . SER A 1 87 ? -25.479 -7.174 37.530 1.00 57.47 87 SER A N 1
ATOM 704 C CA . SER A 1 87 ? -26.851 -6.826 37.948 1.00 57.47 87 SER A CA 1
ATOM 705 C C . SER A 1 87 ? -27.602 -7.962 38.669 1.00 57.47 87 SER A C 1
ATOM 707 O O . SER A 1 87 ? -28.400 -7.713 39.575 1.00 57.47 87 SER A O 1
ATOM 709 N N . LYS A 1 88 ? -27.327 -9.228 38.319 1.00 57.44 88 LYS A N 1
ATOM 710 C CA . LYS A 1 88 ? -27.948 -10.398 38.970 1.00 57.44 88 LYS A CA 1
ATOM 711 C C . LYS A 1 88 ? -27.321 -10.699 40.335 1.00 57.44 88 LYS A C 1
ATOM 713 O O . LYS A 1 88 ? -28.037 -11.055 41.272 1.00 57.44 88 LYS A O 1
ATOM 718 N N . LYS A 1 89 ? -26.004 -10.507 40.489 1.00 53.75 89 LYS A N 1
ATOM 719 C CA . LYS A 1 89 ? -25.299 -10.727 41.768 1.00 53.75 89 LYS A CA 1
ATOM 720 C C . LYS A 1 89 ? -25.594 -9.636 42.807 1.00 53.75 89 LYS A C 1
ATOM 722 O O . LYS A 1 89 ? -25.614 -9.933 44.000 1.00 53.75 89 LYS A O 1
ATOM 727 N N . SER A 1 90 ? -25.888 -8.408 42.375 1.00 51.72 90 SER A N 1
ATOM 728 C CA . SER A 1 90 ? -26.281 -7.306 43.267 1.00 51.72 90 SER A CA 1
ATOM 729 C C . SER A 1 90 ? -27.735 -7.400 43.752 1.00 51.72 90 SER A C 1
ATOM 731 O O . SER A 1 90 ? -28.010 -7.037 44.894 1.00 51.72 90 SER A O 1
ATOM 733 N N . LYS A 1 91 ? -28.658 -7.968 42.958 1.00 51.91 91 LYS A N 1
ATOM 734 C CA . LYS A 1 91 ? -30.051 -8.200 43.392 1.00 51.91 91 LYS A CA 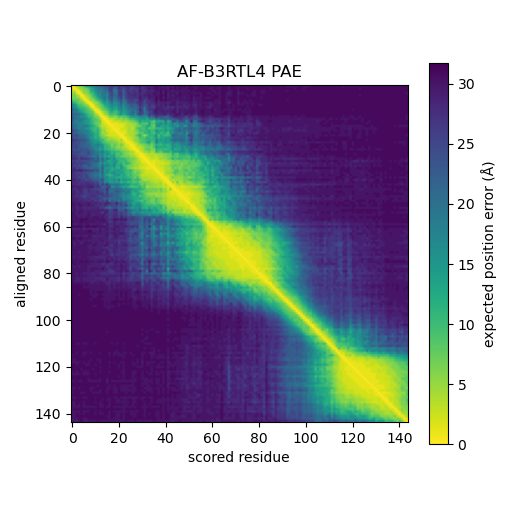1
ATOM 735 C C . LYS A 1 91 ? -30.182 -9.259 44.490 1.00 51.91 91 LYS A C 1
ATOM 737 O O . LYS A 1 91 ? -30.988 -9.070 45.389 1.00 51.91 91 LYS A O 1
ATOM 742 N N . LYS A 1 92 ? -29.358 -10.315 44.505 1.00 45.50 92 LYS A N 1
ATOM 743 C CA . LYS A 1 92 ? -29.409 -11.341 45.572 1.00 45.50 92 LYS A CA 1
ATOM 744 C C . LYS A 1 92 ? -28.854 -10.862 46.926 1.00 45.50 92 LYS A C 1
ATOM 746 O O . LYS A 1 92 ? -29.171 -11.465 47.942 1.00 45.50 92 LYS A O 1
ATOM 751 N N . LYS A 1 93 ? -28.076 -9.770 46.964 1.00 46.00 93 LYS A N 1
ATOM 752 C CA . LYS A 1 93 ? -27.588 -9.150 48.214 1.00 46.00 93 LYS A CA 1
ATOM 753 C C . LYS A 1 93 ? -28.478 -8.024 48.762 1.00 46.00 93 LYS A C 1
ATOM 755 O O . LYS A 1 93 ? -28.258 -7.610 49.889 1.00 46.00 93 LYS A O 1
ATOM 760 N N . LYS A 1 94 ? -29.462 -7.525 48.000 1.00 47.50 94 LYS A N 1
ATOM 761 C CA . LYS A 1 94 ? -30.340 -6.413 48.429 1.00 47.50 94 LYS A CA 1
ATOM 762 C C . LYS A 1 94 ? -31.676 -6.840 49.051 1.00 47.50 94 LYS A C 1
ATOM 764 O O . LYS A 1 94 ? -32.404 -5.980 49.522 1.00 47.50 94 LYS A O 1
ATOM 769 N N . VAL A 1 95 ? -32.010 -8.133 49.064 1.00 44.81 95 VAL A N 1
ATOM 770 C CA . VAL A 1 95 ? -33.302 -8.618 49.603 1.00 44.81 95 VAL A CA 1
ATOM 771 C C . VAL A 1 95 ? -33.209 -9.019 51.088 1.00 44.81 95 VAL A C 1
ATOM 773 O O . VAL A 1 95 ? -34.225 -9.307 51.702 1.00 44.81 95 VAL A O 1
ATOM 776 N N . SER A 1 96 ? -32.020 -8.996 51.705 1.00 41.03 96 SER A N 1
ATOM 777 C CA . SER A 1 96 ? -31.831 -9.365 53.122 1.00 41.03 96 SER A CA 1
ATOM 778 C C . SER A 1 96 ? -31.560 -8.190 54.070 1.00 41.03 96 SER A C 1
ATOM 780 O O . SER A 1 96 ? -31.116 -8.421 55.186 1.00 41.03 96 SER A O 1
ATOM 782 N N . SER A 1 97 ? -31.783 -6.942 53.653 1.00 42.38 97 SER A N 1
ATOM 783 C CA . SER A 1 97 ? -31.605 -5.764 54.521 1.00 42.38 97 SER A CA 1
ATOM 784 C C . SER A 1 97 ? -32.766 -4.777 54.382 1.00 42.38 97 SER A C 1
ATOM 786 O O . SER A 1 97 ? -32.566 -3.569 54.273 1.00 42.38 97 SER A O 1
ATOM 788 N N . SER A 1 98 ? -33.992 -5.305 54.325 1.00 48.34 98 SER A N 1
ATOM 789 C CA . SER A 1 98 ? -35.160 -4.526 54.724 1.00 48.34 98 SER A CA 1
ATOM 790 C C . SER A 1 98 ? -35.068 -4.328 56.232 1.00 48.34 98 SER A C 1
ATOM 792 O O . SER A 1 98 ? -34.948 -5.316 56.954 1.00 48.34 98 SER A O 1
ATOM 794 N N . SER A 1 99 ? -35.173 -3.068 56.653 1.00 48.09 99 SER A N 1
ATOM 795 C CA . SER A 1 99 ? -35.264 -2.597 58.039 1.00 48.09 99 SER A CA 1
ATOM 796 C C . SER A 1 99 ? -33.923 -2.405 58.747 1.00 48.09 99 SER A C 1
ATOM 798 O O . SER A 1 99 ? -33.444 -3.301 59.431 1.00 48.09 99 SER A O 1
ATOM 800 N N . GLN A 1 100 ? -33.362 -1.200 58.629 1.00 40.00 100 GLN A N 1
ATOM 801 C CA . GLN A 1 100 ? -32.759 -0.491 59.760 1.00 40.00 100 GLN A CA 1
ATOM 802 C C . GLN A 1 100 ? -32.528 0.967 59.358 1.00 40.00 100 GLN A C 1
ATOM 804 O O . GLN A 1 100 ? -31.743 1.257 58.457 1.00 40.00 100 GLN A O 1
ATOM 809 N N . ASP A 1 101 ? -33.268 1.862 60.015 1.00 47.03 101 ASP A N 1
ATOM 810 C CA . ASP A 1 101 ? -32.894 3.260 60.189 1.00 47.03 101 ASP A CA 1
ATOM 811 C C . ASP A 1 101 ? -31.413 3.342 60.573 1.00 47.03 101 ASP A C 1
ATOM 813 O O . ASP A 1 101 ? -30.913 2.567 61.394 1.00 47.03 101 ASP A O 1
ATOM 817 N N . SER A 1 102 ? -30.678 4.235 59.926 1.00 43.03 102 SER A N 1
ATOM 818 C CA . SER A 1 102 ? -29.297 4.540 60.284 1.00 43.03 102 SER A CA 1
ATOM 819 C C . SER A 1 102 ? -29.069 6.013 60.009 1.00 43.03 102 SER A C 1
ATOM 821 O O . SER A 1 102 ? -28.607 6.399 58.932 1.00 43.03 102 SER A O 1
ATOM 823 N N . ASP A 1 103 ? -29.429 6.819 61.005 1.00 47.59 103 ASP A N 1
ATOM 824 C CA . ASP A 1 103 ? -28.806 8.110 61.264 1.00 47.59 103 ASP A CA 1
ATOM 825 C C . ASP A 1 103 ? -27.299 7.968 61.019 1.00 47.59 103 ASP A C 1
ATOM 827 O O . ASP A 1 103 ? -26.622 7.174 61.672 1.00 47.59 103 ASP A O 1
ATOM 831 N N . SER A 1 104 ? -26.791 8.633 59.983 1.00 47.44 104 SER A N 1
ATOM 832 C CA . SER A 1 104 ? -25.372 8.593 59.636 1.00 47.44 104 SER A CA 1
ATOM 833 C C . SER A 1 104 ? -24.804 9.989 59.810 1.00 47.44 104 SER A C 1
ATOM 835 O O . SER A 1 104 ? -25.046 10.878 58.990 1.00 47.44 104 SER A O 1
ATOM 837 N N . ASP A 1 105 ? -24.072 10.152 60.908 1.00 48.88 105 ASP A N 1
ATOM 838 C CA . ASP A 1 105 ? -23.265 11.316 61.240 1.00 48.88 105 ASP A CA 1
ATOM 839 C C . ASP A 1 105 ? -22.340 11.722 60.072 1.00 48.88 105 ASP A C 1
ATOM 841 O O . ASP A 1 105 ? -21.699 10.861 59.457 1.00 48.88 105 ASP A O 1
ATOM 845 N N . PRO A 1 106 ? -22.215 13.024 59.757 1.00 54.28 106 PRO A N 1
ATOM 846 C CA . PRO A 1 106 ? -21.435 13.511 58.616 1.00 54.28 106 PRO A CA 1
ATOM 847 C C . PRO A 1 106 ? -19.900 13.454 58.784 1.00 54.28 106 PRO A C 1
ATOM 849 O O . PRO A 1 106 ? -19.189 13.874 57.873 1.00 54.28 106 PRO A O 1
ATOM 852 N N . ASP A 1 107 ? -19.362 12.916 59.885 1.00 49.16 107 ASP A N 1
ATOM 853 C CA . ASP A 1 107 ? -17.959 13.134 60.290 1.00 49.16 107 ASP A CA 1
ATOM 854 C C . ASP A 1 107 ? -16.956 11.997 60.000 1.00 49.16 107 ASP A C 1
ATOM 856 O O . ASP A 1 107 ? -15.833 12.010 60.502 1.00 49.16 107 ASP A O 1
ATOM 860 N N . SER A 1 108 ? -17.275 11.012 59.151 1.00 52.06 108 SER A N 1
ATOM 861 C CA . SER A 1 108 ? -16.313 9.937 58.828 1.00 52.06 108 SER A CA 1
ATOM 862 C C . SER A 1 108 ? -16.038 9.781 57.332 1.00 52.06 108 SER A C 1
ATOM 864 O O . SER A 1 108 ? -16.494 8.848 56.673 1.00 52.06 108 SER A O 1
ATOM 866 N N . CYS A 1 109 ? -15.242 10.697 56.772 1.00 49.34 109 CYS A N 1
ATOM 867 C CA . CYS A 1 109 ? -14.765 10.625 55.385 1.00 49.34 109 CYS A CA 1
ATOM 868 C C . CYS A 1 109 ? -13.251 10.365 55.244 1.00 49.34 109 CYS A C 1
ATOM 870 O O . CYS A 1 109 ? -12.676 10.651 54.190 1.00 49.34 109 CYS A O 1
ATOM 872 N N . ASP A 1 110 ? -12.584 9.807 56.261 1.00 52.72 110 ASP A N 1
ATOM 873 C CA . ASP A 1 110 ? -11.116 9.676 56.245 1.00 52.72 110 ASP A CA 1
ATOM 874 C C . ASP A 1 110 ? -10.580 8.448 55.471 1.00 52.72 110 ASP A C 1
ATOM 876 O O . ASP A 1 110 ? -9.402 8.374 55.131 1.00 52.72 110 ASP A O 1
ATOM 880 N N . SER A 1 111 ? -11.440 7.494 55.090 1.00 54.50 111 SER A N 1
ATOM 881 C CA . SER A 1 111 ? -11.011 6.232 54.443 1.00 54.50 111 SER A CA 1
ATOM 882 C C . SER A 1 111 ? -11.144 6.170 52.912 1.00 54.50 111 SER A C 1
ATOM 884 O O . SER A 1 111 ? -11.006 5.099 52.318 1.00 54.50 111 SER A O 1
ATOM 886 N N . PHE A 1 112 ? -11.384 7.288 52.220 1.00 55.44 112 PHE A N 1
ATOM 887 C CA . PHE A 1 112 ? -11.587 7.279 50.765 1.00 55.44 112 PHE A CA 1
ATOM 888 C C . PHE A 1 112 ? -10.386 7.852 49.992 1.00 55.44 112 PHE A C 1
ATOM 890 O O . PHE A 1 112 ? -9.885 8.926 50.302 1.00 55.44 112 PHE A O 1
ATOM 897 N N . GLY A 1 113 ? -9.904 7.122 48.974 1.00 57.66 113 GLY A N 1
ATOM 898 C CA . GLY A 1 113 ? -8.792 7.542 48.104 1.00 57.66 113 GLY A CA 1
ATOM 899 C C . GLY A 1 113 ? -9.042 8.884 47.397 1.00 57.66 113 GLY A C 1
ATOM 900 O O . GLY A 1 113 ? -10.189 9.309 47.265 1.00 57.66 113 GLY A O 1
ATOM 901 N N . ARG A 1 114 ? -7.964 9.544 46.943 1.00 60.62 114 ARG A N 1
ATOM 902 C CA . ARG A 1 114 ? -7.945 10.946 46.458 1.00 60.62 114 ARG A CA 1
ATOM 903 C C . ARG A 1 114 ? -9.123 11.327 45.547 1.00 60.62 114 ARG A C 1
ATOM 905 O O . ARG A 1 114 ? -9.752 12.348 45.791 1.00 60.62 114 ARG A O 1
ATOM 912 N N . ASP A 1 115 ? -9.490 10.477 44.593 1.00 64.56 115 ASP A N 1
ATOM 913 C CA . ASP A 1 115 ? -10.558 10.769 43.618 1.00 64.56 115 ASP A CA 1
ATOM 914 C C . ASP A 1 115 ? -11.966 10.757 44.236 1.00 64.56 115 ASP A C 1
ATOM 916 O O . ASP A 1 115 ? -12.858 11.495 43.823 1.00 64.56 115 ASP A O 1
ATOM 920 N N . LYS A 1 116 ? -12.169 9.955 45.285 1.00 67.12 116 LYS A N 1
ATOM 921 C CA . LYS A 1 116 ? -13.438 9.879 46.019 1.00 67.12 116 LYS A CA 1
ATOM 922 C C . LYS A 1 116 ? -13.588 11.024 47.022 1.00 67.12 116 LYS A C 1
ATOM 924 O O . LYS A 1 116 ? -14.713 11.428 47.292 1.00 67.12 116 LYS A O 1
ATOM 929 N N . LYS A 1 117 ? -12.478 11.593 47.519 1.00 69.88 117 LYS A N 1
ATOM 930 C CA . LYS A 1 117 ? -12.503 12.804 48.363 1.00 69.88 117 LYS A CA 1
ATOM 931 C C . LYS A 1 117 ? -13.065 14.004 47.599 1.00 69.88 117 LYS A C 1
ATOM 933 O O . LYS A 1 117 ? -13.877 14.733 48.157 1.00 69.88 117 LYS A O 1
ATOM 938 N N . PHE A 1 118 ? -12.712 14.162 46.319 1.00 73.88 118 PHE A N 1
ATOM 939 C CA . PHE A 1 118 ? -13.283 15.213 45.467 1.00 73.88 118 PHE A CA 1
ATOM 940 C C . PHE A 1 118 ? -14.794 15.062 45.292 1.00 73.88 118 PHE A C 1
ATOM 942 O O . PHE A 1 118 ? -15.519 16.045 45.399 1.00 73.88 118 PHE A O 1
ATOM 949 N N . ILE A 1 119 ? -15.275 13.836 45.073 1.00 82.12 119 ILE A N 1
ATOM 950 C CA . ILE A 1 119 ? -16.709 13.564 44.917 1.00 82.12 119 ILE A CA 1
ATOM 951 C C . ILE A 1 119 ? -17.458 13.834 46.228 1.00 82.12 119 ILE A C 1
ATOM 953 O O . ILE A 1 119 ? -18.496 14.490 46.199 1.00 82.12 119 ILE A O 1
ATOM 957 N N . CYS A 1 120 ? -16.923 13.402 47.376 1.00 81.25 120 CYS A N 1
ATOM 958 C CA . CYS A 1 120 ? -17.518 13.708 48.680 1.00 81.25 120 CYS A CA 1
ATOM 959 C C . CYS A 1 120 ? -17.552 15.217 48.947 1.00 81.25 120 CYS A C 1
ATOM 961 O O . CYS A 1 120 ? -18.590 15.743 49.330 1.00 81.25 120 CYS A O 1
ATOM 963 N N . HIS A 1 121 ? -16.453 15.928 48.688 1.00 82.75 121 HIS A N 1
ATOM 964 C CA . HIS A 1 121 ? -16.392 17.374 48.886 1.00 82.75 121 HIS A CA 1
ATOM 965 C C . HIS A 1 121 ? -17.345 18.124 47.945 1.00 82.75 121 HIS A C 1
ATOM 967 O O . HIS A 1 121 ? -17.993 19.079 48.360 1.00 82.75 121 HIS A O 1
ATOM 973 N N . LEU A 1 122 ? -17.483 17.674 46.693 1.00 86.19 122 LEU A N 1
ATOM 974 C CA . LEU A 1 122 ? -18.445 18.237 45.748 1.00 86.19 122 LEU A CA 1
ATOM 975 C C . LEU A 1 122 ? -19.884 18.010 46.220 1.00 86.19 122 LEU A C 1
ATOM 977 O O . LEU A 1 122 ? -20.708 18.913 46.120 1.00 86.19 122 LEU A O 1
ATOM 981 N N . PHE A 1 123 ? -20.178 16.833 46.773 1.00 88.00 123 PHE A N 1
ATOM 982 C CA . PHE A 1 123 ? -21.502 16.512 47.298 1.00 88.00 123 PHE A CA 1
ATOM 983 C C . PHE A 1 123 ? -21.843 17.342 48.542 1.00 88.00 123 PHE A C 1
ATOM 985 O O . PHE A 1 123 ? -22.931 17.906 48.620 1.00 88.00 123 PHE A O 1
ATOM 992 N N . ILE A 1 124 ? -20.892 17.491 49.469 1.00 89.44 124 ILE A N 1
ATOM 993 C CA . ILE A 1 124 ? -21.032 18.344 50.660 1.00 89.44 124 ILE A CA 1
ATOM 994 C C . ILE A 1 124 ? -21.229 19.807 50.245 1.00 89.44 124 ILE A C 1
ATOM 996 O O . ILE A 1 124 ? -22.147 20.469 50.727 1.00 89.44 124 ILE A O 1
ATOM 1000 N N . PHE A 1 125 ? -20.424 20.297 49.300 1.00 89.81 125 PHE A N 1
ATOM 1001 C CA . PHE A 1 125 ? -20.539 21.658 48.782 1.00 89.81 125 PHE A CA 1
ATOM 1002 C C . PHE A 1 125 ? -21.890 21.901 48.098 1.00 89.81 125 PHE A C 1
ATOM 1004 O O . PHE A 1 125 ? -22.543 22.904 48.373 1.00 89.81 125 PHE A O 1
ATOM 1011 N N . MET A 1 126 ? -22.352 20.970 47.254 1.00 90.94 126 MET A N 1
ATOM 1012 C CA . MET A 1 126 ? -23.671 21.056 46.618 1.00 90.94 126 MET A CA 1
ATOM 1013 C C . MET A 1 126 ? -24.798 21.029 47.6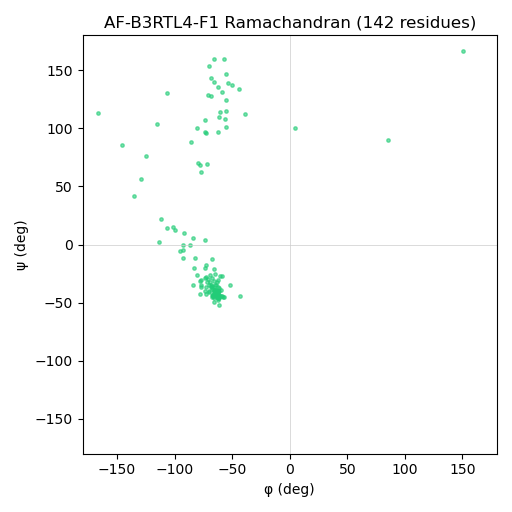53 1.00 90.94 126 MET A C 1
ATOM 1015 O O . MET A 1 126 ? -25.743 21.802 47.534 1.00 90.94 126 MET A O 1
ATOM 1019 N N . TYR A 1 127 ? -24.695 20.192 48.688 1.00 88.44 127 TYR A N 1
ATOM 1020 C CA . TYR A 1 127 ? -25.693 20.124 49.753 1.00 88.44 127 TYR A CA 1
ATOM 1021 C C . TYR A 1 127 ? -25.759 21.430 50.556 1.00 88.44 127 TYR A C 1
ATOM 1023 O O . TYR A 1 127 ? -26.849 21.954 50.780 1.00 88.44 127 TYR A O 1
ATOM 1031 N N . MET A 1 128 ? -24.615 22.014 50.927 1.00 91.69 128 MET A N 1
ATOM 1032 C CA . MET A 1 128 ? -24.578 23.339 51.558 1.00 91.69 128 MET A CA 1
ATOM 1033 C C . MET A 1 128 ? -25.147 24.426 50.643 1.00 91.69 128 MET A C 1
ATOM 1035 O O . MET A 1 128 ? -25.925 25.257 51.098 1.00 91.69 128 MET A O 1
ATOM 1039 N N . PHE A 1 129 ? -24.801 24.407 49.355 1.00 92.31 129 PHE A N 1
ATOM 1040 C CA . PHE A 1 129 ? -25.278 25.387 48.381 1.00 92.31 129 PHE A CA 1
ATOM 1041 C C . PHE A 1 129 ? -26.801 25.325 48.207 1.00 92.31 129 PHE A C 1
ATOM 1043 O O . PHE A 1 129 ? -27.472 26.352 48.245 1.00 92.31 129 PHE A O 1
ATOM 1050 N N . ILE A 1 130 ? -27.365 24.122 48.083 1.00 88.75 130 ILE A N 1
ATOM 1051 C CA . ILE A 1 130 ? -28.814 23.921 47.965 1.00 88.75 130 ILE A CA 1
ATOM 1052 C C . ILE A 1 130 ? -29.535 24.393 49.234 1.00 88.75 130 ILE A C 1
ATOM 1054 O O . ILE A 1 130 ? -30.541 25.094 49.133 1.00 88.75 130 ILE A O 1
ATOM 1058 N N . ASN A 1 131 ? -29.022 24.057 50.422 1.00 85.06 131 ASN A N 1
ATOM 1059 C CA . ASN A 1 131 ? -29.627 24.507 51.678 1.00 85.06 131 ASN A CA 1
ATOM 1060 C C . ASN A 1 131 ? -29.529 26.027 51.853 1.00 85.06 131 ASN A C 1
ATOM 1062 O O . ASN A 1 131 ? -30.515 26.650 52.227 1.00 85.06 131 ASN A O 1
ATOM 1066 N N . TYR A 1 132 ? -28.403 26.638 51.480 1.00 85.50 132 TYR A N 1
ATOM 1067 C CA . TYR A 1 132 ? -28.231 28.091 51.502 1.00 85.50 132 TYR A CA 1
ATOM 1068 C C . TYR A 1 132 ? -29.254 28.815 50.613 1.00 85.50 132 TYR A C 1
ATOM 1070 O O . TYR A 1 132 ? -29.858 29.801 51.032 1.00 85.50 132 TYR A O 1
ATOM 1078 N N . PHE A 1 133 ? -29.491 28.315 49.396 1.00 82.19 133 PHE A N 1
ATOM 1079 C CA . PHE A 1 133 ? -30.512 28.880 48.509 1.00 82.19 133 PHE A CA 1
ATOM 1080 C C . PHE A 1 133 ? -31.926 28.689 49.061 1.00 82.19 133 PHE A C 1
ATOM 1082 O O . PHE A 1 133 ? -32.725 29.622 49.025 1.00 82.19 133 PHE A O 1
ATOM 1089 N N . LYS A 1 134 ? -32.214 27.519 49.638 1.00 79.50 134 LYS A N 1
ATOM 1090 C CA . LYS A 1 134 ? -33.505 27.228 50.270 1.00 79.50 134 LYS A CA 1
ATOM 1091 C C . LYS A 1 134 ? -33.792 28.142 51.467 1.00 79.50 134 LYS A C 1
ATOM 1093 O O . LYS A 1 134 ? -34.935 28.533 51.677 1.00 79.50 134 LYS A O 1
ATOM 1098 N N . GLU A 1 135 ? -32.768 28.495 52.239 1.00 77.56 135 GLU A N 1
ATOM 1099 C CA . GLU A 1 135 ? -32.878 29.438 53.357 1.00 77.56 135 GLU A CA 1
ATOM 1100 C C . GLU A 1 135 ? -33.119 30.871 52.855 1.00 77.56 135 GLU A C 1
ATOM 1102 O O . GLU A 1 135 ? -33.971 31.585 53.378 1.00 77.56 135 GLU A O 1
ATOM 1107 N N . LYS A 1 136 ? -32.442 31.269 51.769 1.00 75.69 136 LYS A N 1
ATOM 1108 C CA . LYS A 1 136 ? -32.608 32.591 51.145 1.00 75.69 136 LYS A CA 1
ATOM 1109 C C . LYS A 1 136 ? -33.967 32.810 50.488 1.00 75.69 136 LYS A C 1
ATOM 1111 O O . LYS A 1 136 ? -34.397 33.958 50.394 1.00 75.69 136 LYS A O 1
ATOM 1116 N N . GLU A 1 137 ? -34.623 31.758 50.008 1.00 73.69 137 GLU A N 1
ATOM 1117 C CA . GLU A 1 137 ? -35.998 31.855 49.506 1.00 73.69 137 GLU A CA 1
ATOM 1118 C C . GLU A 1 137 ? -37.007 32.013 50.649 1.00 73.69 137 GLU A C 1
ATOM 1120 O O . GLU A 1 137 ? -37.871 32.882 50.563 1.00 73.69 137 GLU A O 1
ATOM 1125 N N . LYS A 1 138 ? -36.829 31.295 51.767 1.00 69.12 138 LYS A N 1
ATOM 1126 C CA . LYS A 1 138 ? -37.669 31.474 52.965 1.00 69.12 138 LYS A CA 1
ATOM 1127 C C . LYS A 1 138 ? -37.561 32.877 53.569 1.00 69.12 138 LYS A C 1
ATOM 1129 O O . LYS A 1 138 ? -38.572 33.456 53.941 1.00 69.12 138 LYS A O 1
ATOM 1134 N N . GLU A 1 139 ? -36.359 33.457 53.612 1.00 68.69 139 GLU A N 1
ATOM 1135 C CA . GLU A 1 139 ? -36.161 34.835 54.095 1.00 68.69 139 GLU A CA 1
ATOM 1136 C C . GLU A 1 139 ? -36.827 35.903 53.204 1.00 68.69 139 GLU A C 1
ATOM 1138 O O . GLU A 1 139 ? -37.033 37.031 53.658 1.00 68.69 139 GLU A O 1
ATOM 1143 N N . LYS A 1 140 ? -37.127 35.590 51.933 1.00 63.03 140 LYS A N 1
ATOM 1144 C CA . LYS A 1 140 ? -37.855 36.499 51.034 1.00 63.03 140 LYS A CA 1
ATOM 1145 C C . LYS A 1 140 ? -39.367 36.401 51.215 1.00 63.03 140 LYS A C 1
ATOM 1147 O O . LYS A 1 140 ? -40.022 37.428 51.121 1.00 63.03 140 LYS A O 1
ATOM 1152 N N . GLU A 1 141 ? -39.900 35.217 51.513 1.00 61.06 141 GLU A N 1
ATOM 1153 C CA . GLU A 1 141 ? -41.336 35.030 51.775 1.00 61.06 141 GLU A CA 1
ATOM 1154 C C . GLU A 1 141 ? -41.786 35.576 53.142 1.00 61.06 141 GLU A C 1
ATOM 1156 O O . GLU A 1 141 ? -42.962 35.859 53.317 1.00 61.06 141 GLU A O 1
ATOM 1161 N N . GLU A 1 142 ? -40.880 35.767 54.107 1.00 61.38 142 GLU A N 1
ATOM 1162 C CA . GLU A 1 142 ? -41.219 36.335 55.428 1.00 61.38 142 GLU A CA 1
ATOM 1163 C C . GLU A 1 142 ? -41.185 37.882 55.463 1.00 61.38 142 GLU A C 1
ATOM 1165 O O . GLU A 1 142 ? -41.428 38.494 56.503 1.00 61.38 142 GLU A O 1
ATOM 1170 N N . LYS A 1 143 ? -40.855 38.542 54.343 1.00 58.19 143 LYS A N 1
ATOM 1171 C CA . LYS A 1 143 ? -40.729 40.011 54.253 1.00 58.19 143 LYS A CA 1
ATOM 1172 C C . LYS A 1 143 ? -41.766 40.712 53.369 1.00 58.19 143 LYS A C 1
ATOM 1174 O O . LYS A 1 143 ? -41.693 41.939 53.280 1.00 58.19 143 LYS A O 1
ATOM 1179 N N . ASP A 1 144 ? -42.705 39.966 52.793 1.00 49.56 144 ASP A N 1
ATOM 1180 C CA . ASP A 1 144 ? -43.907 40.471 52.107 1.00 49.56 144 ASP A CA 1
ATOM 1181 C C . ASP A 1 144 ? -45.159 40.240 52.974 1.00 49.56 144 ASP A C 1
ATOM 1183 O O . ASP A 1 144 ? -46.076 41.095 52.928 1.00 49.56 144 ASP A O 1
#

InterPro domains:
  IPR026766 Protein FAM133 [PTHR31911] (12-110)

Solvent-accessible surface area (backbone atoms only — not comparable to full-atom values): 9143 Å² total; per-residue (Å²): 135,88,83,77,80,80,80,73,82,79,77,68,78,81,69,52,64,69,58,53,50,60,72,71,44,78,75,75,91,65,84,50,76,66,55,66,73,69,49,88,73,82,50,74,66,58,51,51,50,49,52,49,48,56,67,53,62,49,47,69,55,54,53,49,53,51,53,50,52,53,50,53,53,48,52,55,49,52,51,52,50,52,56,52,49,52,55,56,61,53,54,73,66,62,75,81,67,80,85,75,93,71,92,74,77,92,84,79,75,86,88,54,59,76,76,52,44,54,52,52,52,50,50,53,49,50,52,52,51,53,50,52,54,56,51,56,52,53,64,54,68,78,72,115

Foldseek 3Di:
DDPPPCPDDPPPVVPPVVNVCVVVDDPPPDDDPVNVVPDPDDDPVVVVVVVVCVVVVCVVVVVVVVVVVVVVVVVVVVVVCVVVVVVVVVVVVPPPDDDDDDPDDPPDPPPDDPVVVVVSVVVVVVVVVVVVVVVVVVVVVVPD

Mean predicted aligned error: 22.91 Å